Protein AF-A0A0K1E0B2-F1 (afdb_monomer_lite)

Sequence (53 aa):
MSGKHGIGTQKKELLKESLVAKKQGNYTVSYNLMVQIKKVSDPYNIFNPGKTV

Radius of gyration: 12.08 Å; chains: 1; bounding box: 26×20×27 Å

pLDDT: mean 77.64, std 10.26, range [55.12, 94.12]

Secondary structure (DSSP, 8-state):
--SSS--TTTTHHHHHHHHHHTT-S-HHHHHHHHHHHHHHH-TT--SSTTS--

Structure (mmCIF, N/CA/C/O backbone):
data_AF-A0A0K1E0B2-F1
#
_entry.id   AF-A0A0K1E0B2-F1
#
loop_
_a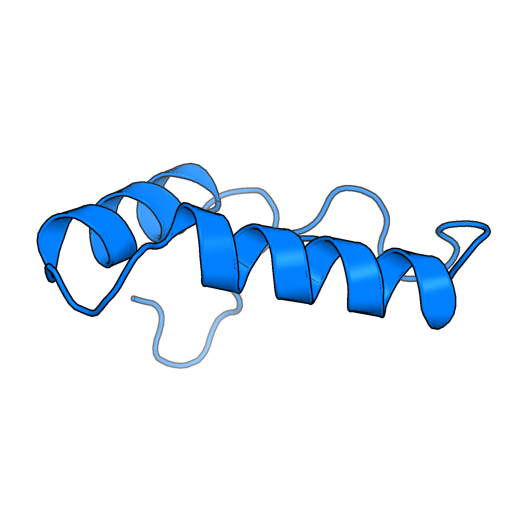tom_site.group_PDB
_atom_site.id
_atom_site.type_symbol
_atom_site.label_atom_id
_atom_site.label_alt_id
_atom_site.label_comp_id
_atom_site.label_asym_id
_atom_site.label_entity_id
_atom_site.label_seq_id
_atom_site.pdbx_PDB_ins_code
_atom_site.Cartn_x
_atom_site.Cartn_y
_atom_site.Cartn_z
_atom_site.occupancy
_atom_site.B_iso_or_equiv
_atom_site.auth_seq_id
_atom_site.auth_comp_id
_atom_site.auth_asym_id
_atom_site.auth_atom_id
_atom_site.pdbx_PDB_model_num
ATOM 1 N N . MET A 1 1 ? 0.169 11.561 14.152 1.00 55.19 1 MET A N 1
ATOM 2 C CA . MET A 1 1 ? 0.683 11.255 12.794 1.00 55.19 1 MET A CA 1
ATOM 3 C C . MET A 1 1 ? 1.794 12.235 12.472 1.00 55.19 1 MET A C 1
ATOM 5 O O . MET A 1 1 ? 1.692 13.387 12.867 1.00 55.19 1 MET A O 1
ATOM 9 N N . SER A 1 2 ? 2.909 11.764 11.917 1.00 55.12 2 SER A N 1
ATOM 10 C CA . SER A 1 2 ? 4.156 12.527 11.972 1.00 55.12 2 SER A CA 1
ATOM 11 C C . SER A 1 2 ? 4.129 13.737 11.035 1.00 55.12 2 SER A C 1
ATOM 13 O O . SER A 1 2 ? 4.059 13.585 9.824 1.00 55.12 2 SER A O 1
ATOM 15 N N . GLY A 1 3 ? 4.187 14.938 11.614 1.00 67.38 3 GLY A N 1
ATOM 16 C CA . GLY A 1 3 ? 4.048 16.202 10.883 1.00 67.38 3 GLY A CA 1
ATOM 17 C C . GLY A 1 3 ? 5.224 16.575 9.973 1.00 67.38 3 GLY A C 1
ATOM 18 O O . GLY A 1 3 ? 5.123 17.569 9.270 1.00 67.38 3 GLY A O 1
ATOM 19 N N . LYS A 1 4 ? 6.328 15.809 9.979 1.00 71.38 4 LYS A N 1
ATOM 20 C CA . LYS A 1 4 ? 7.493 16.011 9.087 1.00 71.38 4 LYS A CA 1
ATOM 21 C C . LYS A 1 4 ? 8.224 14.724 8.688 1.00 71.38 4 LYS A C 1
ATOM 23 O O . LYS A 1 4 ? 8.931 14.724 7.689 1.00 71.38 4 LYS A O 1
ATOM 28 N N . HIS A 1 5 ? 8.068 13.627 9.434 1.00 70.31 5 HIS A N 1
ATOM 29 C CA . HIS A 1 5 ? 8.719 12.359 9.105 1.00 70.31 5 HIS A CA 1
ATOM 30 C C . HIS A 1 5 ? 7.710 11.428 8.442 1.00 70.31 5 HIS A C 1
ATOM 32 O O . HIS A 1 5 ? 6.618 11.220 8.962 1.00 70.31 5 HIS A O 1
ATOM 38 N N . GLY A 1 6 ? 8.070 10.842 7.303 1.00 71.19 6 GLY A N 1
ATOM 39 C CA . GLY A 1 6 ? 7.205 9.887 6.616 1.00 71.19 6 GLY A CA 1
ATOM 40 C C . GLY A 1 6 ? 6.786 8.701 7.499 1.00 71.19 6 GLY A C 1
ATOM 41 O O . GLY A 1 6 ? 7.314 8.455 8.590 1.00 71.19 6 GLY A O 1
ATOM 42 N N . ILE A 1 7 ? 5.811 7.946 7.003 1.00 79.19 7 ILE A N 1
ATOM 43 C CA . ILE A 1 7 ? 5.275 6.757 7.680 1.00 79.19 7 ILE A CA 1
ATOM 44 C C . ILE A 1 7 ? 6.309 5.624 7.674 1.00 79.19 7 ILE A C 1
ATOM 46 O O . ILE A 1 7 ? 6.541 4.978 8.695 1.00 79.19 7 ILE A O 1
ATOM 50 N N . GLY A 1 8 ? 6.993 5.441 6.543 1.00 74.94 8 GLY A N 1
ATOM 51 C CA . GLY A 1 8 ? 7.995 4.394 6.373 1.00 74.94 8 GLY A CA 1
ATOM 52 C C . GLY A 1 8 ? 7.452 2.989 6.653 1.00 74.94 8 GLY A C 1
ATOM 53 O O . GLY A 1 8 ? 6.251 2.754 6.580 1.00 74.94 8 GLY A O 1
ATOM 54 N N . THR A 1 9 ? 8.339 2.045 6.968 1.00 76.06 9 THR A N 1
ATOM 55 C CA . THR A 1 9 ? 7.947 0.688 7.390 1.00 76.06 9 THR A CA 1
ATOM 56 C C . THR A 1 9 ? 7.446 0.659 8.835 1.00 76.06 9 THR A C 1
ATOM 58 O O . THR A 1 9 ? 6.502 -0.054 9.155 1.00 76.06 9 THR A O 1
ATOM 61 N N . GLN A 1 10 ? 8.043 1.482 9.699 1.00 78.38 10 GLN A N 1
ATOM 62 C CA . GLN A 1 10 ? 7.859 1.429 11.152 1.00 78.38 10 GLN A CA 1
ATOM 63 C C . GLN A 1 10 ? 6.475 1.893 11.624 1.00 78.38 10 GLN A C 1
ATOM 65 O O . GLN A 1 10 ? 6.025 1.475 12.684 1.00 78.38 10 GLN A O 1
ATOM 70 N N . LYS A 1 11 ? 5.788 2.764 10.870 1.00 79.25 11 LYS A N 1
ATOM 71 C CA . LYS A 1 11 ? 4.494 3.343 11.285 1.00 79.25 11 LYS A CA 1
ATOM 72 C C . LYS A 1 11 ? 3.314 2.828 10.457 1.00 79.25 11 LYS A C 1
ATOM 74 O O . LYS A 1 11 ? 2.259 3.459 10.448 1.00 79.25 11 LYS A O 1
ATOM 79 N N . LYS A 1 12 ? 3.483 1.706 9.748 1.00 77.00 12 LYS A N 1
ATOM 80 C CA . LYS A 1 12 ? 2.455 1.140 8.863 1.00 77.00 12 LYS A CA 1
ATOM 81 C C . LYS A 1 12 ? 1.190 0.722 9.624 1.00 77.00 12 LYS A C 1
ATOM 83 O O . LYS A 1 12 ? 0.096 1.093 9.209 1.00 77.00 12 LYS A O 1
ATOM 88 N N . GLU A 1 13 ? 1.338 0.037 10.757 1.00 79.25 13 GLU A N 1
ATOM 89 C CA . GLU A 1 13 ? 0.194 -0.357 11.597 1.00 79.25 13 GLU A CA 1
ATOM 90 C C . GLU A 1 13 ? -0.485 0.865 12.238 1.00 79.25 13 GLU A C 1
ATOM 92 O O . GLU A 1 13 ? -1.701 1.001 12.166 1.00 79.25 13 GLU A O 1
ATOM 97 N N . LEU A 1 14 ? 0.288 1.848 12.715 1.00 78.62 14 LEU A N 1
ATOM 98 C CA . LEU A 1 14 ? -0.261 3.098 13.266 1.00 78.62 14 LEU A CA 1
ATOM 99 C C . LEU A 1 14 ? -1.041 3.923 12.228 1.00 78.62 14 LEU A C 1
ATOM 101 O O . LEU A 1 14 ? -1.996 4.621 12.572 1.00 78.62 14 LEU A O 1
ATOM 105 N N . LEU A 1 15 ? -0.643 3.874 10.951 1.00 77.38 15 LEU A N 1
ATOM 106 C CA . LEU A 1 15 ? -1.412 4.485 9.866 1.00 77.38 15 LEU A CA 1
ATOM 107 C C . LEU A 1 15 ? -2.766 3.791 9.708 1.00 77.38 15 LEU A C 1
ATOM 109 O O . LEU A 1 15 ? -3.791 4.464 9.609 1.00 77.38 15 LEU A O 1
ATOM 113 N N . LYS A 1 16 ? -2.763 2.457 9.687 1.00 75.31 16 LYS A N 1
ATOM 114 C CA . LYS A 1 16 ? -3.979 1.649 9.576 1.00 75.31 16 LYS A CA 1
ATOM 115 C C . LYS A 1 16 ? -4.926 1.943 10.738 1.00 75.31 16 LYS A C 1
ATOM 117 O O . LYS A 1 16 ? -6.082 2.286 10.504 1.00 75.31 16 LYS A O 1
ATOM 122 N N . GLU A 1 17 ? -4.420 1.923 11.965 1.00 76.38 17 GLU A N 1
ATOM 123 C CA . GLU A 1 17 ? -5.185 2.251 13.172 1.00 76.38 17 GLU A C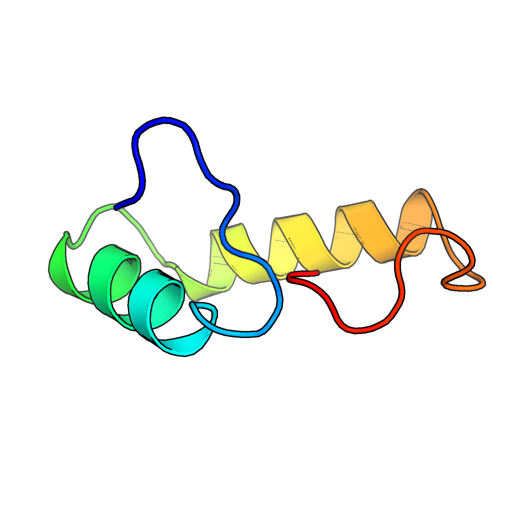A 1
ATOM 124 C C . GLU A 1 17 ? -5.734 3.680 13.141 1.00 76.38 17 GLU A C 1
ATOM 126 O O . GLU A 1 17 ? -6.921 3.889 13.389 1.00 76.38 17 GLU A O 1
ATOM 131 N N . SER A 1 18 ? -4.917 4.672 12.770 1.00 75.00 18 SER A N 1
ATOM 132 C CA . SER A 1 18 ? -5.369 6.065 12.715 1.00 75.00 18 SER A CA 1
ATOM 133 C C . SER A 1 18 ? -6.442 6.308 11.652 1.00 75.00 18 SER A C 1
ATOM 135 O O . SER A 1 18 ? -7.249 7.224 11.819 1.00 75.00 18 SER A O 1
ATOM 137 N N . LEU A 1 19 ? -6.431 5.560 10.551 1.00 71.06 19 LEU A N 1
ATOM 138 C CA . LEU A 1 19 ? -7.430 5.693 9.492 1.00 71.06 19 LEU A CA 1
ATOM 139 C C . LEU A 1 19 ? -8.734 4.980 9.868 1.00 71.06 19 LEU A C 1
ATOM 141 O O . LEU A 1 19 ? -9.809 5.530 9.635 1.00 71.06 19 LEU A O 1
ATOM 145 N N . VAL A 1 20 ? -8.646 3.823 10.534 1.00 72.00 20 VAL A N 1
ATOM 146 C CA . VAL A 1 20 ? -9.806 3.121 11.111 1.00 72.00 20 VAL A CA 1
ATOM 147 C C . VAL A 1 20 ? -10.469 3.965 12.206 1.00 72.00 20 VAL A C 1
ATOM 149 O O . VAL A 1 20 ? -11.683 4.172 12.179 1.00 72.00 20 VAL A O 1
ATOM 152 N N . ALA A 1 21 ? -9.682 4.514 13.136 1.00 70.44 21 ALA A N 1
ATOM 153 C CA . ALA A 1 21 ? -10.178 5.285 14.278 1.00 70.44 21 ALA A CA 1
ATOM 154 C C . ALA A 1 21 ? -10.917 6.567 13.868 1.00 70.44 21 ALA A C 1
ATOM 156 O O . ALA A 1 21 ? -11.841 7.001 14.555 1.00 70.44 21 ALA A O 1
ATOM 157 N N . LYS A 1 22 ? -10.543 7.175 12.736 1.00 65.31 22 LYS A N 1
ATOM 158 C CA . LYS A 1 22 ? -11.159 8.424 12.279 1.00 65.31 22 LYS A CA 1
ATOM 159 C C . LYS A 1 22 ? -12.537 8.248 11.636 1.00 65.31 22 LYS A C 1
ATOM 161 O O . LYS A 1 22 ? -13.160 9.265 11.351 1.00 65.31 22 LYS A O 1
ATOM 166 N N . LYS A 1 23 ? -13.018 7.016 11.383 1.00 59.84 23 LYS A N 1
ATOM 167 C CA . LYS A 1 23 ? -14.259 6.734 10.614 1.00 59.84 23 LYS A CA 1
ATOM 168 C C . LYS A 1 23 ? -14.370 7.550 9.304 1.00 59.84 23 LYS A C 1
ATOM 170 O O . LYS A 1 23 ? -15.461 7.752 8.778 1.00 59.84 23 LYS A O 1
ATOM 175 N N . GLN A 1 24 ? -13.244 8.031 8.771 1.00 57.81 24 GLN A N 1
ATOM 176 C CA . GLN A 1 24 ? -13.161 8.886 7.587 1.00 57.81 24 GLN A CA 1
ATOM 177 C C . GLN A 1 24 ? -13.064 7.998 6.347 1.00 57.81 24 GLN A C 1
ATOM 179 O O . GLN A 1 24 ? -12.014 7.872 5.723 1.00 57.81 24 GLN A O 1
ATOM 184 N N . GLY A 1 25 ? -14.178 7.347 6.018 1.00 61.38 25 GLY A N 1
ATOM 185 C CA . GLY A 1 25 ? -14.292 6.525 4.821 1.00 61.38 25 GLY A CA 1
ATOM 186 C C . GLY A 1 25 ? -13.634 5.149 4.931 1.00 61.38 25 GLY A C 1
ATOM 187 O O . GLY A 1 25 ? -12.878 4.831 5.848 1.00 61.38 25 GLY A O 1
ATOM 188 N N . ASN A 1 26 ? -13.996 4.297 3.977 1.00 73.69 26 ASN A N 1
ATOM 189 C CA . ASN A 1 26 ? -13.616 2.895 3.925 1.00 73.69 26 ASN A CA 1
ATOM 190 C C . ASN A 1 26 ? -12.105 2.784 3.646 1.00 73.69 26 ASN A C 1
ATOM 192 O O . ASN A 1 26 ? -11.695 2.784 2.488 1.00 73.69 26 ASN A O 1
ATOM 196 N N . TYR A 1 27 ? -11.276 2.732 4.698 1.00 74.75 27 TYR A N 1
ATOM 197 C CA . TYR A 1 27 ? -9.808 2.595 4.632 1.00 74.75 27 TYR A CA 1
ATOM 198 C C . TYR A 1 27 ? -9.367 1.576 3.577 1.00 74.75 27 TYR A C 1
ATOM 200 O O . TYR A 1 27 ? -8.440 1.830 2.813 1.00 74.75 27 TYR A O 1
ATOM 208 N N . THR A 1 28 ? -10.083 0.457 3.502 1.00 76.38 28 THR A N 1
ATOM 209 C CA . THR A 1 28 ? -9.876 -0.607 2.523 1.00 76.38 28 THR A CA 1
ATOM 210 C C . THR A 1 28 ? -9.918 -0.084 1.089 1.00 76.38 28 THR A C 1
ATOM 212 O O . THR A 1 28 ? -9.057 -0.431 0.291 1.00 76.38 28 THR A O 1
ATOM 215 N N . VAL A 1 29 ? -10.868 0.792 0.755 1.00 82.75 29 VAL A N 1
ATOM 216 C CA . VAL A 1 29 ? -11.006 1.379 -0.586 1.00 82.75 29 VAL A CA 1
ATOM 217 C C . VAL A 1 29 ? -9.824 2.291 -0.900 1.00 82.75 29 VAL A C 1
ATOM 219 O O . VAL A 1 29 ? -9.175 2.104 -1.927 1.00 82.75 29 VAL A O 1
ATOM 222 N N . SER A 1 30 ? -9.492 3.231 -0.011 1.00 79.81 30 SER A N 1
ATOM 223 C CA . SER A 1 30 ? -8.374 4.160 -0.232 1.00 79.81 30 SER A CA 1
ATOM 224 C C . SER A 1 30 ? -7.026 3.437 -0.280 1.00 79.81 30 SER A C 1
ATOM 226 O O . SER A 1 30 ? -6.180 3.755 -1.113 1.00 79.81 30 SER A O 1
ATOM 228 N N . TYR A 1 31 ? -6.826 2.432 0.577 1.00 82.00 31 TYR A N 1
ATOM 229 C CA . TYR A 1 31 ? -5.631 1.593 0.560 1.00 82.00 31 TYR A CA 1
ATOM 230 C C . TYR A 1 31 ? -5.524 0.791 -0.737 1.00 82.00 31 TYR A C 1
ATOM 232 O O . TYR A 1 31 ? -4.479 0.813 -1.387 1.00 82.00 31 TYR A O 1
ATOM 240 N N . ASN A 1 32 ? -6.614 0.150 -1.162 1.00 84.75 32 ASN A N 1
ATOM 241 C CA . ASN A 1 32 ? -6.644 -0.599 -2.414 1.00 84.75 32 ASN A CA 1
ATOM 242 C C . ASN A 1 32 ? -6.375 0.305 -3.619 1.00 84.75 32 ASN A C 1
ATOM 244 O O . ASN A 1 32 ? -5.626 -0.092 -4.507 1.00 84.75 32 ASN A O 1
ATOM 248 N N . LEU A 1 33 ? -6.911 1.529 -3.633 1.00 87.62 33 LEU A N 1
ATOM 249 C CA . LEU A 1 33 ? -6.615 2.500 -4.683 1.00 87.62 33 LEU A CA 1
ATOM 250 C C . LEU A 1 33 ? -5.117 2.832 -4.735 1.00 87.62 33 LEU A C 1
ATOM 252 O O . LEU A 1 33 ? -4.522 2.788 -5.809 1.00 87.62 33 LEU A O 1
ATOM 256 N N . MET A 1 34 ? -4.483 3.089 -3.586 1.00 86.19 34 MET A N 1
ATOM 257 C CA . MET A 1 34 ? -3.038 3.345 -3.531 1.00 86.19 34 MET A CA 1
ATOM 258 C C . MET A 1 34 ? -2.219 2.143 -4.033 1.00 86.19 34 MET A C 1
ATOM 260 O O . MET A 1 34 ? -1.238 2.336 -4.750 1.00 86.19 34 MET A O 1
ATOM 264 N N . VAL A 1 35 ? -2.626 0.908 -3.708 1.00 87.56 35 VAL A N 1
ATOM 265 C CA . VAL A 1 35 ? -1.963 -0.314 -4.205 1.00 87.56 35 VAL A CA 1
ATOM 266 C C . VAL A 1 35 ? -2.069 -0.405 -5.726 1.00 87.56 35 VAL A C 1
ATOM 268 O O . VAL A 1 35 ? -1.086 -0.729 -6.390 1.00 87.56 35 VAL A O 1
ATOM 271 N N . GLN A 1 36 ? -3.244 -0.119 -6.293 1.00 90.81 36 GLN A N 1
ATOM 272 C CA . GLN A 1 36 ? -3.437 -0.158 -7.744 1.00 90.81 36 GLN A CA 1
ATOM 273 C C . GLN A 1 36 ? -2.600 0.911 -8.452 1.00 90.81 36 GLN A C 1
ATOM 275 O O . GLN A 1 36 ? -1.937 0.604 -9.440 1.00 90.81 36 GLN A O 1
ATOM 280 N N . ILE A 1 37 ? -2.547 2.131 -7.909 1.00 90.94 37 ILE A N 1
ATOM 281 C CA . ILE A 1 37 ? -1.680 3.196 -8.432 1.00 90.94 37 ILE A CA 1
ATOM 282 C C . ILE A 1 37 ? -0.214 2.746 -8.415 1.00 90.94 37 ILE A C 1
ATOM 284 O O . ILE A 1 37 ? 0.458 2.826 -9.440 1.00 90.94 37 ILE A O 1
ATOM 288 N N . LYS A 1 38 ? 0.274 2.198 -7.292 1.00 89.69 38 LYS A N 1
ATOM 289 C CA . LYS A 1 38 ? 1.653 1.700 -7.173 1.00 89.69 38 LYS A CA 1
ATOM 290 C C . LYS A 1 38 ? 1.965 0.610 -8.200 1.00 89.69 38 LYS A C 1
ATOM 292 O O . LYS A 1 38 ? 3.028 0.655 -8.806 1.00 89.69 38 LYS A O 1
ATOM 297 N N . LYS A 1 39 ? 1.041 -0.325 -8.440 1.00 90.44 39 LYS A N 1
ATOM 298 C CA . LYS A 1 39 ? 1.215 -1.390 -9.443 1.00 90.44 39 LYS A CA 1
ATOM 299 C C . LYS A 1 39 ? 1.299 -0.857 -10.871 1.00 90.44 39 LYS A C 1
ATOM 301 O O . LYS A 1 39 ? 2.090 -1.369 -11.652 1.00 90.44 39 LYS A O 1
ATOM 306 N N . VAL A 1 40 ? 0.489 0.144 -11.216 1.00 94.12 40 VAL A N 1
ATOM 307 C CA . VAL A 1 40 ? 0.504 0.748 -12.557 1.00 94.12 40 VAL A CA 1
ATOM 308 C C . VAL A 1 40 ? 1.761 1.593 -12.758 1.00 94.12 40 VAL A C 1
ATOM 310 O O . VAL A 1 40 ? 2.384 1.528 -13.813 1.00 94.12 40 VAL A O 1
ATOM 313 N N . SER A 1 41 ? 2.143 2.382 -11.754 1.00 91.25 41 SER A N 1
ATOM 314 C CA . SER A 1 41 ? 3.271 3.312 -11.857 1.00 91.25 41 SER A CA 1
ATOM 315 C C . SER A 1 41 ? 4.641 2.666 -11.621 1.00 91.25 41 SER A C 1
ATOM 317 O O . SER A 1 41 ? 5.636 3.181 -12.120 1.00 91.25 41 SER A O 1
ATOM 319 N N . ASP A 1 42 ? 4.715 1.568 -10.868 1.00 92.56 42 ASP A N 1
ATOM 320 C CA . ASP A 1 42 ? 5.955 0.841 -10.568 1.00 92.56 42 ASP A CA 1
ATOM 321 C C . ASP A 1 42 ? 5.724 -0.685 -10.579 1.00 92.56 42 ASP A C 1
ATOM 323 O O . ASP A 1 42 ? 5.769 -1.344 -9.534 1.00 92.56 42 ASP A O 1
ATOM 327 N N . PRO A 1 43 ? 5.458 -1.271 -11.761 1.00 91.31 43 PRO A N 1
ATOM 328 C CA . PRO A 1 43 ? 5.085 -2.682 -11.899 1.00 91.31 43 PRO A CA 1
ATOM 329 C C . PRO A 1 43 ? 6.192 -3.652 -11.468 1.00 91.31 43 PRO A C 1
ATOM 331 O O . PRO A 1 43 ? 5.903 -4.782 -11.079 1.00 91.31 43 PRO A O 1
ATOM 334 N N . TYR A 1 44 ? 7.450 -3.210 -11.507 1.00 92.25 44 TYR A N 1
ATOM 335 C CA . TYR A 1 44 ? 8.614 -3.996 -11.093 1.00 92.25 44 TYR A CA 1
ATOM 336 C C . TYR A 1 44 ? 9.062 -3.692 -9.656 1.00 92.25 44 TYR A C 1
ATOM 338 O O . TYR A 1 44 ? 10.055 -4.254 -9.199 1.00 92.25 44 TYR A O 1
ATOM 346 N N . ASN A 1 45 ? 8.330 -2.831 -8.936 1.00 87.88 45 ASN A N 1
ATOM 347 C CA . ASN A 1 45 ? 8.598 -2.456 -7.547 1.00 87.88 45 ASN A CA 1
ATOM 348 C C . ASN A 1 45 ? 10.042 -1.963 -7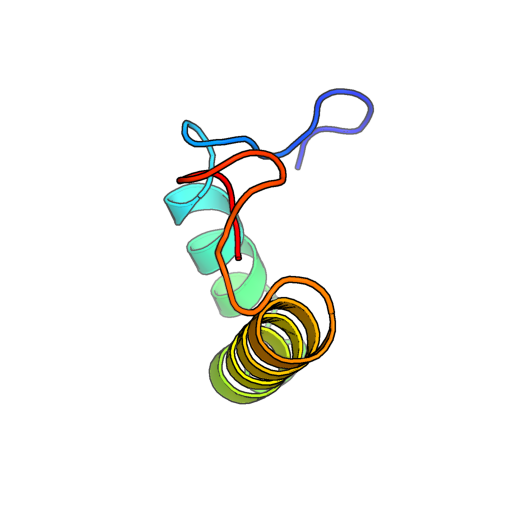.301 1.00 87.88 45 ASN A C 1
ATOM 350 O O . ASN A 1 45 ? 10.680 -2.316 -6.306 1.00 87.88 45 ASN A O 1
ATOM 354 N N . ILE A 1 46 ? 10.570 -1.164 -8.228 1.00 91.56 46 ILE A N 1
ATOM 355 C CA . ILE A 1 46 ? 11.944 -0.643 -8.192 1.00 91.56 46 ILE A CA 1
ATOM 356 C C . ILE A 1 46 ? 12.059 0.472 -7.146 1.00 91.56 46 ILE A C 1
ATOM 358 O O . ILE A 1 46 ? 13.080 0.609 -6.464 1.00 91.56 46 ILE A O 1
ATOM 362 N N . PHE A 1 47 ? 11.007 1.275 -6.980 1.00 86.69 47 PHE A N 1
ATOM 363 C CA . PHE A 1 47 ? 11.040 2.436 -6.103 1.00 86.69 47 PHE A CA 1
ATOM 364 C C . PHE A 1 47 ? 10.614 2.078 -4.684 1.00 86.69 47 PHE A C 1
ATOM 366 O O . PHE A 1 47 ? 9.426 1.944 -4.383 1.00 86.69 47 PHE A O 1
ATOM 373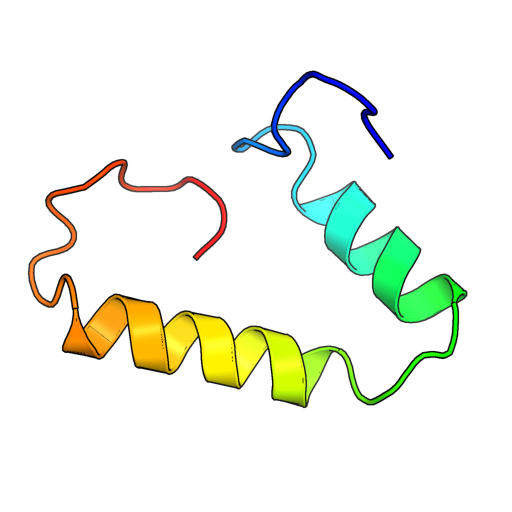 N N . ASN A 1 48 ? 11.607 2.063 -3.788 1.00 81.06 48 ASN A N 1
ATOM 374 C CA . ASN A 1 48 ? 11.429 2.026 -2.335 1.00 81.06 48 ASN A CA 1
ATOM 375 C C . ASN A 1 48 ? 10.604 0.806 -1.852 1.00 81.06 48 ASN A C 1
ATOM 377 O O . ASN A 1 48 ? 9.590 0.973 -1.163 1.00 81.06 48 ASN A O 1
ATOM 381 N N . PRO A 1 49 ? 11.051 -0.417 -2.201 1.00 79.69 49 PRO A N 1
ATOM 382 C CA . PRO A 1 49 ? 10.331 -1.650 -1.915 1.00 79.69 49 PRO A CA 1
ATOM 383 C C . PRO A 1 49 ? 10.102 -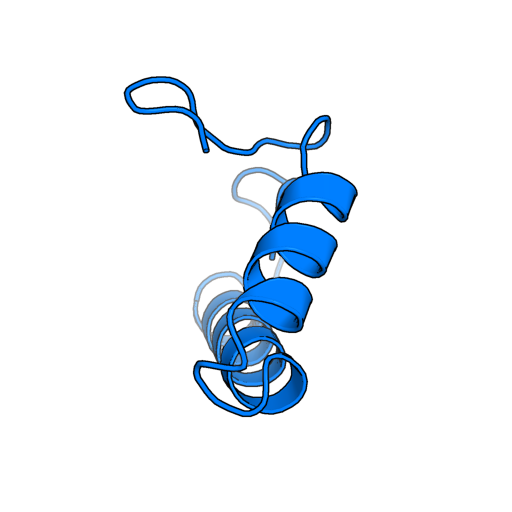1.835 -0.410 1.00 79.69 49 PRO A C 1
ATOM 385 O O . PRO A 1 49 ? 10.983 -1.592 0.418 1.00 79.69 49 PRO A O 1
ATOM 388 N N . GLY A 1 50 ? 8.895 -2.268 -0.048 1.00 74.00 50 GLY A N 1
ATOM 389 C CA . GLY A 1 50 ? 8.533 -2.631 1.325 1.00 74.00 50 GLY A CA 1
ATOM 390 C C . GLY A 1 50 ? 8.063 -1.482 2.229 1.00 74.00 50 GLY A C 1
ATOM 391 O O . GLY A 1 50 ? 7.561 -1.760 3.320 1.00 74.00 50 GLY A O 1
ATOM 392 N N . LYS A 1 51 ? 8.153 -0.209 1.812 1.00 74.19 51 LYS A N 1
ATOM 393 C CA . LYS A 1 51 ? 7.451 0.902 2.495 1.00 74.19 51 LYS A CA 1
ATOM 394 C C . LYS A 1 51 ? 5.988 0.975 2.024 1.00 74.19 51 LYS A C 1
ATOM 396 O 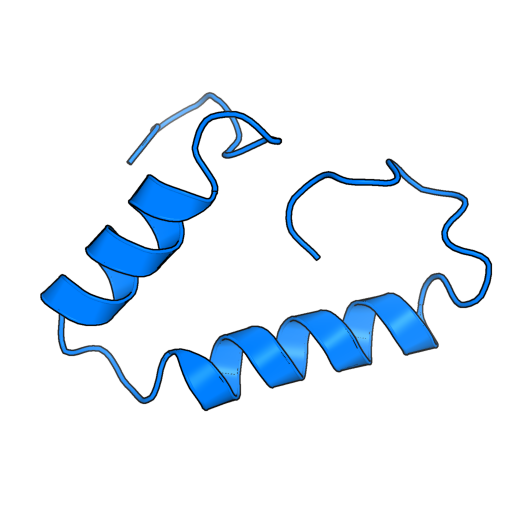O . LYS A 1 51 ? 5.614 0.291 1.086 1.00 74.19 51 LYS A O 1
ATOM 401 N N . THR A 1 52 ? 5.133 1.708 2.748 1.00 67.50 52 THR A N 1
ATOM 402 C CA . THR A 1 52 ? 3.673 1.731 2.504 1.00 67.50 52 THR A CA 1
ATOM 403 C C . THR A 1 52 ? 3.312 1.997 1.039 1.00 67.50 52 THR A C 1
ATOM 405 O O . THR A 1 52 ? 3.770 3.001 0.501 1.00 67.50 52 THR A O 1
ATOM 408 N N . VAL A 1 53 ? 2.446 1.109 0.519 1.00 58.09 53 VAL A N 1
ATOM 409 C CA . VAL A 1 53 ? 2.240 0.709 -0.891 1.00 58.09 53 VAL A CA 1
ATOM 410 C C . VAL A 1 53 ? 3.505 0.353 -1.659 1.00 58.09 53 VAL A C 1
ATOM 412 O O . VAL A 1 53 ? 4.271 1.256 -2.052 1.00 58.09 53 VAL A O 1
#

Foldseek 3Di:
DDPPDDCWQVNPVVVVVVVVVVPPDDPVVVLVVVVVVCCVVPVPCPPRPNTRD